Protein AF-A0A1M5AN28-F1 (afdb_monomer)

Organism: NCBI:txid1123243

Mean predicted aligned error: 9.41 Å

Foldseek 3Di:
DDDDPPPPDPPPPDDPPQFDWDWWDDPPWIKIKTWDPVQWADPDDQWTWTKMKMDTVVVPDIDDIFIWTWGDDPHIATAGPVPRHHDPDPRVRVRVSVVSVVPD

Structure (mmCIF, N/CA/C/O backbone):
data_AF-A0A1M5AN28-F1
#
_entry.id   AF-A0A1M5AN28-F1
#
loop_
_atom_site.group_PDB
_atom_site.id
_atom_site.type_symbol
_atom_site.label_atom_id
_atom_site.label_alt_id
_atom_site.label_comp_id
_atom_site.label_asym_id
_atom_site.label_entity_id
_atom_site.label_seq_id
_atom_site.pdbx_PDB_ins_code
_atom_site.Cartn_x
_atom_site.Cartn_y
_atom_site.Cartn_z
_atom_site.occupancy
_atom_site.B_iso_or_equiv
_atom_site.auth_seq_id
_atom_site.auth_comp_id
_atom_site.auth_asym_id
_atom_site.auth_atom_id
_atom_site.pdbx_PDB_model_num
ATOM 1 N N . MET A 1 1 ? 5.858 -14.059 58.410 1.00 43.81 1 MET A N 1
ATOM 2 C CA . MET A 1 1 ? 5.054 -12.945 57.862 1.00 43.81 1 MET A CA 1
ATOM 3 C C . MET A 1 1 ? 5.742 -12.498 56.587 1.00 43.81 1 MET A C 1
ATOM 5 O O . MET A 1 1 ? 6.873 -12.040 56.664 1.0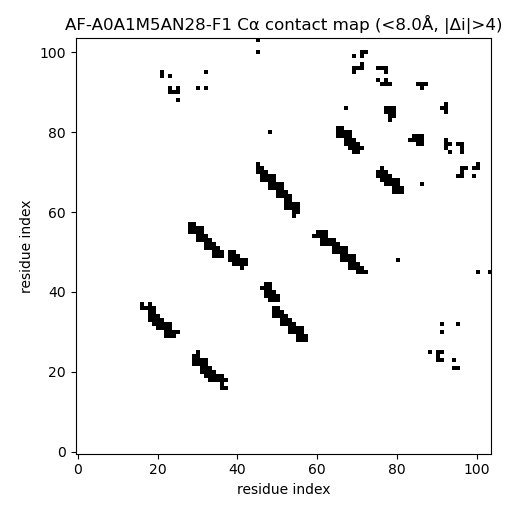0 43.81 1 MET A O 1
ATOM 9 N N . GLY A 1 2 ? 5.147 -12.796 55.432 1.00 42.03 2 GLY A N 1
ATOM 10 C CA . GLY A 1 2 ? 5.742 -12.518 54.125 1.00 42.03 2 GLY A CA 1
ATOM 11 C C . GLY A 1 2 ? 5.457 -11.087 53.688 1.00 42.03 2 GLY A C 1
ATOM 12 O O . GLY A 1 2 ? 4.323 -10.631 53.806 1.00 42.03 2 GLY A O 1
ATOM 13 N N . VAL A 1 3 ? 6.473 -10.394 53.182 1.00 51.00 3 VAL A N 1
ATOM 14 C CA . VAL A 1 3 ? 6.285 -9.170 52.401 1.00 51.00 3 VAL A CA 1
ATOM 15 C C . VAL A 1 3 ? 6.336 -9.557 50.927 1.00 51.00 3 VAL A C 1
ATOM 17 O O . VAL A 1 3 ? 7.307 -10.146 50.458 1.00 51.00 3 VAL A O 1
ATOM 20 N N . ALA A 1 4 ? 5.238 -9.305 50.219 1.00 50.44 4 ALA A N 1
ATOM 21 C CA . ALA A 1 4 ? 5.150 -9.503 48.784 1.00 50.44 4 ALA A CA 1
ATOM 22 C C . ALA A 1 4 ? 5.993 -8.429 48.082 1.00 50.44 4 ALA A C 1
ATOM 24 O O . ALA A 1 4 ? 5.628 -7.255 48.084 1.00 50.44 4 ALA A O 1
ATOM 25 N N . SER A 1 5 ? 7.110 -8.828 47.474 1.00 47.16 5 SER A N 1
ATOM 26 C CA . SER A 1 5 ? 7.793 -7.995 46.484 1.00 47.16 5 SER A CA 1
ATOM 27 C C . SER A 1 5 ? 7.078 -8.158 45.149 1.00 47.16 5 SER A C 1
ATOM 29 O O . SER A 1 5 ? 7.312 -9.123 44.424 1.00 47.16 5 SER A O 1
ATOM 31 N N . ALA A 1 6 ? 6.194 -7.216 44.826 1.00 51.56 6 ALA A N 1
ATOM 32 C CA . ALA A 1 6 ? 5.737 -7.032 43.458 1.00 51.56 6 ALA A CA 1
ATOM 33 C C . ALA A 1 6 ? 6.903 -6.435 42.659 1.00 51.56 6 ALA A C 1
ATOM 35 O O . ALA A 1 6 ? 7.140 -5.228 42.675 1.00 51.56 6 ALA A O 1
ATOM 36 N N . VAL A 1 7 ? 7.672 -7.298 41.997 1.00 51.00 7 VAL A N 1
ATOM 37 C CA . VAL A 1 7 ? 8.594 -6.856 40.953 1.00 51.00 7 VAL A CA 1
ATOM 38 C C . VAL A 1 7 ? 7.716 -6.457 39.773 1.00 51.00 7 VAL A C 1
ATOM 40 O O . VAL A 1 7 ? 7.165 -7.312 39.085 1.00 51.00 7 VAL A O 1
ATOM 43 N N . LEU A 1 8 ? 7.532 -5.152 39.576 1.00 42.44 8 LEU A N 1
ATOM 44 C CA . LEU A 1 8 ? 7.069 -4.607 38.304 1.00 42.44 8 LEU A CA 1
ATOM 45 C C . LEU A 1 8 ? 8.141 -4.953 37.270 1.00 42.44 8 LEU A C 1
ATOM 47 O O . LEU A 1 8 ? 9.134 -4.242 37.123 1.00 42.44 8 LEU A O 1
ATOM 51 N N . SER A 1 9 ? 7.980 -6.097 36.606 1.00 43.62 9 SER A N 1
ATOM 52 C CA . SER A 1 9 ? 8.747 -6.401 35.408 1.00 43.62 9 SER A CA 1
ATOM 53 C C . SER A 1 9 ? 8.495 -5.270 34.411 1.00 43.62 9 SER A C 1
ATOM 55 O O . SER A 1 9 ? 7.328 -4.930 34.189 1.00 43.62 9 SER A O 1
ATOM 57 N N . PRO A 1 10 ? 9.537 -4.659 33.821 1.00 41.19 10 PRO A N 1
ATOM 58 C CA . PRO A 1 10 ? 9.317 -3.758 32.708 1.00 41.19 10 PRO A CA 1
ATOM 59 C C . PRO A 1 10 ? 8.559 -4.554 31.649 1.00 41.19 10 PRO A C 1
ATOM 61 O O . PRO A 1 10 ? 8.997 -5.628 31.234 1.00 41.19 10 PRO A O 1
ATOM 64 N N . ILE A 1 11 ? 7.379 -4.061 31.281 1.00 46.66 11 ILE A N 1
ATOM 65 C CA . ILE A 1 11 ? 6.647 -4.565 30.128 1.00 46.66 11 ILE A CA 1
ATOM 66 C C . ILE A 1 11 ? 7.611 -4.372 28.963 1.00 46.66 11 ILE A C 1
ATOM 68 O O . ILE A 1 11 ? 7.929 -3.239 28.604 1.00 46.66 11 ILE A O 1
ATOM 72 N N . ALA A 1 12 ? 8.146 -5.473 28.442 1.00 38.22 12 ALA A N 1
ATOM 73 C CA . ALA A 1 12 ? 8.937 -5.455 27.231 1.00 38.22 12 ALA A CA 1
ATOM 74 C C . ALA A 1 12 ? 7.991 -5.081 26.086 1.00 38.22 12 ALA A C 1
ATOM 76 O O . ALA A 1 12 ? 7.366 -5.937 25.470 1.00 38.22 12 ALA A O 1
ATOM 77 N N . TYR A 1 13 ? 7.836 -3.782 25.845 1.00 44.62 13 TYR A N 1
ATOM 78 C CA . TYR A 1 13 ? 7.306 -3.294 24.586 1.00 44.62 13 TYR A CA 1
ATOM 79 C C . TYR A 1 13 ? 8.415 -3.431 23.545 1.00 44.62 13 TYR A C 1
ATOM 81 O O . TYR A 1 13 ? 9.324 -2.608 23.465 1.00 44.62 13 TYR A O 1
ATOM 89 N N . SER A 1 14 ? 8.371 -4.525 22.796 1.00 39.25 14 SER A N 1
ATOM 90 C CA . SER A 1 14 ? 8.880 -4.630 21.427 1.00 39.25 14 SER A CA 1
ATOM 91 C C . SER A 1 14 ? 8.296 -5.902 20.823 1.00 39.25 14 SER A C 1
ATOM 93 O O . SER A 1 14 ? 8.419 -6.980 21.404 1.00 39.25 14 SER A O 1
ATOM 95 N N . PRO A 1 15 ? 7.656 -5.771 19.664 1.00 42.19 15 PRO A N 1
ATOM 96 C CA . PRO A 1 15 ? 8.424 -5.943 18.448 1.00 42.19 15 PRO A CA 1
ATOM 97 C C . PRO A 1 15 ? 8.626 -4.586 17.790 1.00 42.19 15 PRO A C 1
ATOM 99 O O . PRO A 1 15 ? 7.705 -3.781 17.703 1.00 42.19 15 PRO A O 1
ATOM 102 N N . VAL A 1 16 ? 9.851 -4.338 17.339 1.00 42.56 16 VAL A N 1
ATOM 103 C CA . VAL A 1 16 ? 10.093 -3.422 16.224 1.00 42.56 16 VAL A CA 1
ATOM 104 C C . VAL A 1 16 ? 9.058 -3.797 15.164 1.00 42.56 16 VAL A C 1
ATOM 106 O O . VAL A 1 16 ? 9.024 -4.966 14.780 1.00 42.56 16 VAL A O 1
ATOM 109 N N . ALA A 1 17 ? 8.150 -2.893 14.795 1.00 44.91 17 ALA A N 1
ATOM 110 C CA . ALA A 1 17 ? 7.196 -3.199 13.740 1.00 44.91 17 ALA A CA 1
ATOM 111 C C . ALA A 1 17 ? 8.021 -3.404 12.462 1.00 44.91 17 ALA A C 1
ATOM 113 O O . ALA A 1 17 ? 8.638 -2.474 11.945 1.00 44.91 17 ALA A O 1
ATOM 114 N N . GLU A 1 18 ? 8.172 -4.661 12.049 1.00 51.16 18 GLU A N 1
ATOM 115 C CA . GLU A 1 18 ? 8.903 -5.008 10.840 1.00 51.16 18 GLU A CA 1
ATOM 116 C C . GLU A 1 18 ? 8.099 -4.470 9.668 1.00 51.16 18 GLU A C 1
ATOM 118 O O . GLU A 1 18 ? 7.019 -4.982 9.407 1.00 51.16 18 GLU A O 1
ATOM 123 N N . ALA A 1 19 ? 8.615 -3.441 8.992 1.00 64.62 19 ALA A N 1
ATOM 124 C CA . ALA A 1 19 ? 7.980 -2.884 7.809 1.00 64.62 19 ALA A CA 1
ATOM 125 C C . ALA A 1 19 ? 7.540 -4.001 6.849 1.00 64.62 19 ALA A C 1
ATOM 127 O O . ALA A 1 19 ? 8.374 -4.769 6.356 1.00 64.62 19 ALA A O 1
ATOM 128 N N . GLY A 1 20 ? 6.241 -4.083 6.566 1.00 82.56 20 GLY A N 1
ATOM 129 C CA . GLY A 1 20 ? 5.693 -5.026 5.605 1.00 82.56 20 GLY A CA 1
ATOM 130 C C . GLY A 1 20 ? 6.269 -4.798 4.211 1.00 82.56 20 GLY A C 1
ATOM 131 O O . GLY A 1 20 ? 6.140 -3.715 3.643 1.00 82.56 20 GLY A O 1
ATOM 132 N N . ILE A 1 21 ? 6.892 -5.822 3.625 1.00 87.88 21 ILE A N 1
ATOM 133 C CA . ILE A 1 21 ? 7.377 -5.776 2.241 1.00 87.88 21 ILE A CA 1
ATOM 134 C C . ILE A 1 21 ? 6.463 -6.626 1.363 1.00 87.88 21 ILE A C 1
ATOM 136 O O . ILE A 1 21 ? 6.271 -7.817 1.604 1.00 87.88 21 ILE A O 1
ATOM 140 N N . ILE A 1 22 ? 5.921 -6.013 0.314 1.00 90.56 22 ILE A N 1
ATOM 141 C CA . ILE A 1 22 ? 5.040 -6.659 -0.656 1.00 90.56 22 ILE A CA 1
ATOM 142 C C . ILE A 1 22 ? 5.704 -6.641 -2.028 1.00 90.56 22 ILE A C 1
ATOM 144 O O . ILE A 1 22 ? 5.984 -5.573 -2.571 1.00 90.56 22 ILE A O 1
ATOM 148 N N . SER A 1 23 ? 5.887 -7.814 -2.627 1.00 89.00 23 SER A N 1
ATOM 149 C CA . SER A 1 23 ? 6.300 -7.944 -4.026 1.00 89.00 23 SER A CA 1
ATOM 150 C C . SER A 1 23 ? 5.075 -8.120 -4.925 1.00 89.00 23 SER A C 1
ATOM 152 O O . SER A 1 23 ? 4.231 -8.980 -4.675 1.00 89.00 23 SER A O 1
ATOM 154 N N . VAL A 1 24 ? 4.971 -7.312 -5.980 1.00 88.25 24 VAL A N 1
ATOM 155 C CA . VAL A 1 24 ? 3.811 -7.270 -6.877 1.00 88.25 24 VAL A CA 1
ATOM 156 C C . VAL A 1 24 ? 4.262 -7.342 -8.330 1.00 88.25 24 VAL A C 1
ATOM 158 O O . VAL A 1 24 ? 5.002 -6.480 -8.805 1.00 88.25 24 VAL A O 1
ATOM 161 N N . ASP A 1 25 ? 3.757 -8.333 -9.062 1.00 87.19 25 ASP A N 1
ATOM 162 C CA . ASP A 1 25 ? 3.897 -8.398 -10.516 1.00 87.19 25 ASP A CA 1
ATOM 163 C C . ASP A 1 25 ? 2.748 -7.638 -11.201 1.00 87.19 25 ASP A C 1
ATOM 165 O O . ASP A 1 25 ? 1.562 -7.860 -10.928 1.00 87.19 25 ASP A O 1
ATOM 169 N N . CYS A 1 26 ? 3.102 -6.700 -12.079 1.00 83.38 26 CYS A N 1
ATOM 170 C CA . CYS A 1 26 ? 2.153 -5.882 -12.833 1.00 83.38 26 CYS A CA 1
ATOM 171 C C . CYS A 1 26 ? 2.179 -6.170 -14.343 1.00 83.38 26 CYS A C 1
ATOM 173 O O . CYS A 1 26 ? 1.913 -5.264 -15.130 1.00 83.38 26 CYS A O 1
ATOM 175 N N . GLY A 1 27 ? 2.498 -7.401 -14.766 1.00 73.06 27 GLY A N 1
ATOM 176 C CA . GLY A 1 27 ? 2.405 -7.815 -16.172 1.00 73.06 27 GLY A CA 1
ATOM 177 C C . GLY A 1 27 ? 3.350 -7.053 -17.106 1.00 73.06 27 GLY A C 1
ATOM 178 O O . GLY A 1 27 ? 2.970 -6.705 -18.222 1.00 73.06 27 GLY A O 1
ATOM 179 N N . GLY A 1 28 ? 4.561 -6.752 -16.632 1.00 74.50 28 GLY A N 1
ATOM 180 C CA . GLY A 1 28 ? 5.563 -5.966 -17.365 1.00 74.50 28 GLY A CA 1
ATOM 181 C C . GLY A 1 28 ? 6.403 -5.038 -16.489 1.00 74.50 28 GLY A C 1
ATOM 182 O O . GLY A 1 28 ? 7.351 -4.441 -16.988 1.00 74.50 28 GLY A O 1
ATOM 183 N N . ALA A 1 29 ? 6.061 -4.918 -15.204 1.00 83.12 29 ALA A N 1
ATOM 184 C CA . ALA A 1 29 ? 6.916 -4.305 -14.199 1.00 83.12 29 ALA A CA 1
ATOM 185 C C . ALA A 1 29 ? 6.766 -5.025 -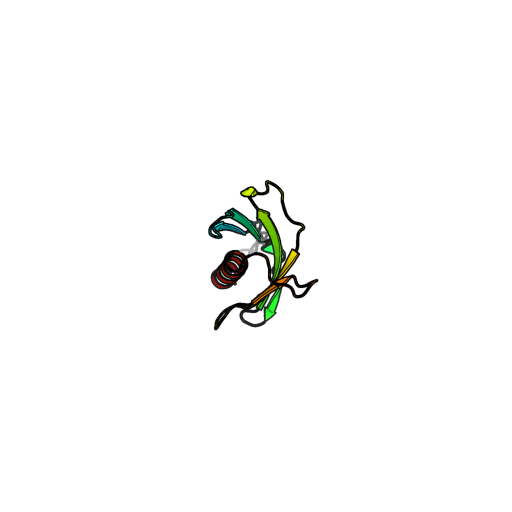12.852 1.00 83.12 29 ALA A C 1
ATOM 187 O O . ALA A 1 29 ? 5.639 -5.286 -12.415 1.00 83.12 29 ALA A O 1
ATOM 188 N N . GLN A 1 30 ? 7.881 -5.311 -12.192 1.00 88.50 30 GLN A N 1
ATOM 189 C CA . GLN A 1 30 ? 7.928 -5.821 -10.831 1.00 88.50 30 GLN A CA 1
ATOM 190 C C . GLN A 1 30 ? 8.077 -4.666 -9.843 1.00 88.50 30 GLN A C 1
ATOM 192 O O . GLN A 1 3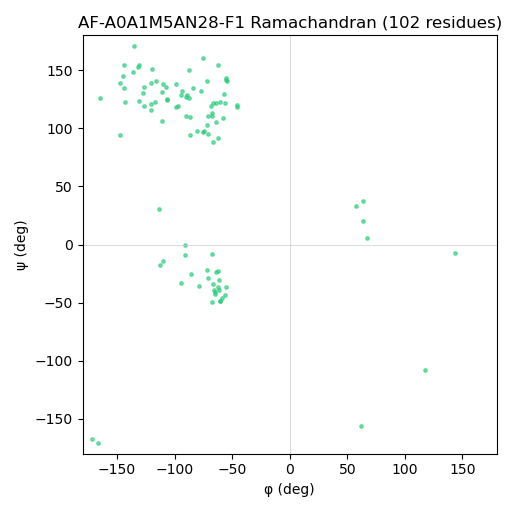0 ? 8.920 -3.778 -9.994 1.00 88.50 30 GLN A O 1
ATOM 197 N N . TRP A 1 31 ? 7.245 -4.692 -8.809 1.00 89.62 31 TRP A N 1
ATOM 198 C CA . TRP A 1 31 ? 7.206 -3.673 -7.775 1.00 89.62 31 TRP A CA 1
ATOM 199 C C . TRP A 1 31 ? 7.486 -4.286 -6.416 1.00 89.62 31 TRP A C 1
ATOM 201 O O . TRP A 1 31 ? 6.953 -5.339 -6.081 1.00 89.62 31 TRP A O 1
ATOM 211 N N . GLU A 1 32 ? 8.268 -3.580 -5.617 1.00 91.75 32 GLU A N 1
ATOM 212 C CA . GLU A 1 32 ? 8.376 -3.810 -4.187 1.00 91.75 32 GLU A CA 1
ATOM 213 C C . GLU A 1 32 ? 7.753 -2.618 -3.461 1.00 91.75 32 GLU A C 1
ATOM 215 O O . GLU A 1 32 ? 8.006 -1.458 -3.798 1.00 91.75 32 GLU A O 1
ATOM 220 N N . VAL A 1 33 ? 6.888 -2.899 -2.497 1.00 91.81 33 VAL A N 1
ATOM 221 C CA . VAL A 1 33 ? 6.236 -1.888 -1.672 1.00 91.81 33 VAL A CA 1
ATOM 222 C C . VAL A 1 33 ? 6.603 -2.157 -0.232 1.00 91.81 33 VAL A C 1
ATOM 224 O O . VAL A 1 33 ? 6.233 -3.188 0.317 1.00 91.81 33 VAL A O 1
ATOM 227 N N . THR A 1 34 ? 7.315 -1.218 0.369 1.00 93.50 34 THR A N 1
ATOM 228 C CA . THR A 1 34 ? 7.545 -1.187 1.808 1.00 93.50 34 THR A CA 1
ATOM 229 C C . THR A 1 34 ? 6.423 -0.388 2.454 1.00 93.50 34 THR A C 1
ATOM 231 O O . THR A 1 34 ? 6.168 0.750 2.052 1.00 93.50 34 THR A O 1
ATOM 234 N N . ILE A 1 35 ? 5.766 -0.977 3.442 1.00 93.88 35 ILE A N 1
ATOM 235 C CA . ILE A 1 35 ? 4.738 -0.363 4.273 1.00 93.88 35 ILE A CA 1
ATOM 236 C C . ILE A 1 35 ? 5.358 -0.107 5.640 1.00 93.88 35 ILE A C 1
ATOM 238 O O . ILE A 1 35 ? 5.930 -1.006 6.245 1.00 93.88 35 ILE A O 1
ATOM 242 N N . ASP A 1 36 ? 5.291 1.136 6.099 1.00 93.88 36 ASP A N 1
ATOM 243 C CA . ASP A 1 36 ? 5.752 1.509 7.430 1.00 93.88 36 ASP A CA 1
ATOM 244 C C . ASP A 1 36 ? 4.615 1.283 8.434 1.00 93.88 36 ASP A C 1
ATOM 246 O O . ASP A 1 36 ? 3.745 2.141 8.610 1.00 93.88 36 ASP A O 1
ATOM 250 N N . ASP A 1 37 ? 4.601 0.109 9.064 1.00 89.38 37 ASP A N 1
ATOM 251 C CA . ASP A 1 37 ? 3.559 -0.307 10.008 1.00 89.38 37 ASP A CA 1
ATOM 252 C C . ASP A 1 37 ? 3.480 0.590 11.257 1.00 89.38 37 ASP A C 1
ATOM 254 O O . ASP A 1 37 ? 2.414 0.697 11.869 1.00 89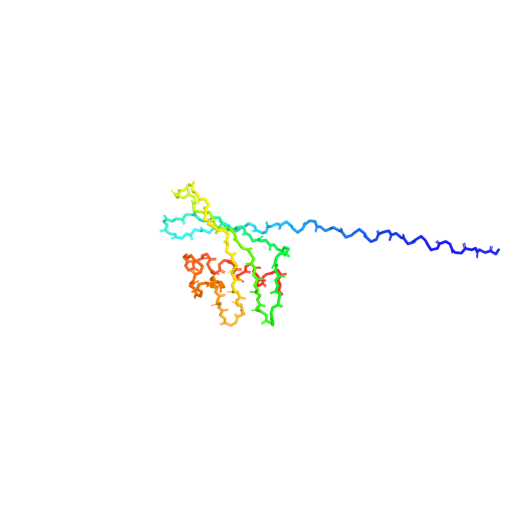.38 37 ASP A O 1
ATOM 258 N N . GLU A 1 38 ? 4.563 1.300 11.610 1.00 90.25 38 GLU A N 1
ATOM 259 C CA . GLU A 1 38 ? 4.561 2.287 12.704 1.00 90.25 38 GLU A CA 1
ATOM 260 C C . GLU A 1 38 ? 3.790 3.560 12.332 1.00 90.25 38 GLU A C 1
ATOM 262 O O . GLU A 1 38 ? 3.324 4.297 13.203 1.00 90.25 38 GLU A O 1
ATOM 267 N N . SER A 1 39 ? 3.629 3.818 11.034 1.00 92.12 39 SER A N 1
ATOM 268 C CA . SER A 1 39 ? 2.922 4.989 10.517 1.00 92.12 39 SER A CA 1
ATOM 269 C C . SER A 1 39 ? 1.425 4.760 10.284 1.00 92.12 39 SER A C 1
ATOM 271 O O . SER A 1 39 ? 0.729 5.684 9.851 1.00 92.12 39 SER A O 1
ATOM 273 N N . VAL A 1 40 ? 0.921 3.549 10.548 1.00 94.50 40 VAL A N 1
ATOM 274 C CA . VAL A 1 40 ? -0.488 3.205 10.336 1.00 94.50 40 VAL A CA 1
ATOM 275 C C . VAL A 1 40 ? -1.371 3.977 11.314 1.00 94.50 40 VAL A C 1
ATOM 277 O O . VAL A 1 40 ? -1.374 3.746 12.522 1.00 94.50 40 VAL A O 1
ATOM 280 N N . LEU A 1 41 ? -2.180 4.878 10.765 1.00 96.06 41 LEU A N 1
ATOM 281 C CA . LEU A 1 41 ? -3.180 5.649 11.487 1.00 96.06 41 LEU A CA 1
ATOM 282 C C . LEU A 1 41 ? -4.579 5.190 11.072 1.00 96.06 41 LEU A C 1
ATOM 284 O O . LEU A 1 41 ? -5.058 5.532 9.991 1.00 96.06 41 LEU A O 1
ATOM 288 N N . MET A 1 42 ? -5.255 4.450 11.952 1.00 95.81 42 MET A N 1
ATOM 289 C CA . MET A 1 42 ? -6.642 4.028 11.740 1.00 95.81 42 MET A CA 1
ATOM 290 C C . MET A 1 42 ? -7.587 5.234 11.807 1.00 95.81 42 MET A C 1
ATOM 292 O O . MET A 1 42 ? -7.692 5.899 12.837 1.00 95.81 42 MET A O 1
ATOM 296 N N . ILE A 1 43 ? -8.297 5.497 10.710 1.00 95.38 43 ILE A N 1
ATOM 297 C CA . ILE A 1 43 ? -9.276 6.589 10.583 1.00 95.38 43 ILE A CA 1
ATOM 298 C C . ILE A 1 43 ? -10.689 6.087 10.887 1.00 95.38 43 ILE A C 1
ATOM 300 O O . ILE A 1 43 ? -11.517 6.804 11.449 1.00 95.38 43 ILE A O 1
ATOM 304 N N . GLY A 1 44 ? -10.965 4.830 10.550 1.00 92.31 44 GLY A N 1
ATOM 305 C CA . GLY A 1 44 ? -12.254 4.202 10.780 1.00 92.31 44 GLY A CA 1
ATOM 306 C C . GLY A 1 44 ? -12.190 2.695 10.594 1.00 92.31 44 GLY A C 1
ATOM 307 O O . GLY A 1 44 ? -11.123 2.101 10.441 1.00 92.31 44 GLY A O 1
ATOM 308 N N . LYS A 1 45 ? -13.363 2.057 10.597 1.00 93.62 45 LYS A N 1
ATOM 309 C CA . LYS A 1 45 ? -13.445 0.628 10.300 1.00 93.62 45 LYS A CA 1
ATOM 310 C C . LYS A 1 45 ? -13.001 0.396 8.857 1.00 93.62 45 LYS A C 1
ATOM 312 O O . LYS A 1 45 ? -13.627 0.921 7.941 1.00 93.62 45 LYS A O 1
ATOM 317 N N . ASN A 1 46 ? -11.969 -0.422 8.688 1.00 94.94 46 ASN A N 1
ATOM 318 C CA . ASN A 1 46 ? -11.354 -0.733 7.404 1.00 94.94 46 ASN A CA 1
ATOM 319 C C . ASN A 1 46 ? -10.843 0.496 6.631 1.00 94.94 46 ASN A C 1
ATOM 321 O O . ASN A 1 46 ? -10.946 0.543 5.404 1.00 94.94 46 ASN A O 1
ATOM 325 N N . HIS A 1 47 ? -10.367 1.520 7.340 1.00 96.44 47 HIS A N 1
ATOM 326 C CA . HIS A 1 47 ? -9.853 2.749 6.741 1.00 96.44 47 HIS A CA 1
ATOM 327 C C . HIS A 1 47 ? -8.655 3.256 7.540 1.00 96.44 47 HIS A C 1
ATOM 329 O O . HIS A 1 47 ? -8.778 3.509 8.741 1.00 96.44 47 HIS A O 1
ATOM 335 N N . ALA A 1 48 ? -7.511 3.419 6.876 1.00 96.50 48 ALA A N 1
ATOM 336 C CA . ALA A 1 48 ? -6.280 3.900 7.485 1.00 96.50 48 ALA A CA 1
ATOM 337 C C . ALA A 1 48 ? -5.468 4.789 6.541 1.00 96.50 48 ALA A C 1
ATOM 339 O O . ALA A 1 48 ? -5.524 4.644 5.320 1.00 96.50 48 ALA A O 1
ATOM 340 N N . HIS A 1 49 ? -4.661 5.665 7.132 1.00 96.88 49 HIS A N 1
ATOM 341 C CA . HIS A 1 49 ? -3.545 6.303 6.448 1.00 96.88 49 HIS A CA 1
ATOM 342 C C . HIS A 1 49 ? -2.253 5.567 6.801 1.00 96.88 49 HIS A C 1
ATOM 344 O O . HIS A 1 49 ? -2.052 5.223 7.963 1.00 96.88 49 HIS A O 1
ATOM 350 N N . VAL A 1 50 ? -1.375 5.336 5.827 1.00 95.56 50 VAL A N 1
ATOM 351 C CA . VAL A 1 50 ? -0.099 4.645 6.058 1.00 95.56 50 VAL A CA 1
ATOM 352 C C . VAL A 1 50 ? 0.992 5.170 5.137 1.00 95.56 50 VAL A C 1
ATOM 354 O O . VAL A 1 50 ? 0.756 5.432 3.959 1.00 95.56 50 VAL A O 1
ATOM 357 N N . SER A 1 51 ? 2.200 5.336 5.660 1.00 95.31 51 SER A N 1
ATOM 358 C CA . SER A 1 51 ? 3.370 5.691 4.865 1.00 95.31 51 SER A CA 1
ATOM 359 C C . SER A 1 51 ? 3.881 4.471 4.113 1.00 95.31 51 SER A C 1
ATOM 361 O O . SER A 1 51 ? 4.057 3.388 4.667 1.00 95.31 51 SER A O 1
ATOM 363 N N . ILE A 1 52 ? 4.135 4.658 2.825 1.00 94.50 52 ILE A N 1
ATOM 364 C CA . ILE A 1 52 ? 4.645 3.623 1.941 1.00 94.50 52 ILE A CA 1
ATOM 365 C C . ILE A 1 52 ? 5.833 4.140 1.142 1.00 94.50 52 ILE A C 1
ATOM 367 O O . ILE A 1 52 ? 5.949 5.329 0.822 1.00 94.50 52 ILE A O 1
ATOM 371 N N . LYS A 1 53 ? 6.690 3.213 0.731 1.00 93.00 53 LYS A N 1
ATOM 372 C CA . LYS A 1 53 ? 7.741 3.449 -0.251 1.00 93.00 53 LYS A CA 1
ATOM 373 C C . LYS A 1 53 ? 7.637 2.403 -1.344 1.00 93.00 53 LYS A C 1
ATOM 375 O O . LYS A 1 53 ? 7.542 1.215 -1.070 1.00 93.00 53 LYS A O 1
ATOM 380 N N . ARG A 1 54 ? 7.650 2.854 -2.595 1.00 91.38 54 ARG A N 1
ATOM 381 C CA . ARG A 1 54 ? 7.528 1.979 -3.764 1.00 91.38 54 ARG A CA 1
ATOM 382 C C . ARG A 1 54 ? 8.847 1.929 -4.510 1.00 91.38 54 ARG A C 1
ATOM 384 O O . ARG A 1 54 ? 9.480 2.962 -4.718 1.00 91.38 54 ARG A O 1
ATOM 391 N N . TYR A 1 55 ? 9.223 0.747 -4.958 1.00 89.56 55 TYR A N 1
ATOM 392 C CA . TYR A 1 55 ? 10.404 0.506 -5.765 1.00 89.56 55 TYR A CA 1
ATOM 393 C C . TYR A 1 55 ? 9.995 -0.258 -7.020 1.00 89.56 55 TYR A C 1
ATOM 395 O O . TYR A 1 55 ? 9.444 -1.351 -6.930 1.00 89.56 55 TYR A O 1
ATOM 403 N N . CYS A 1 56 ? 10.228 0.333 -8.190 1.00 86.75 56 CYS A N 1
ATOM 404 C CA . CYS A 1 56 ? 10.042 -0.364 -9.459 1.00 86.75 56 CYS A CA 1
ATOM 405 C C . CYS A 1 56 ? 11.365 -1.039 -9.820 1.00 86.75 56 CYS A C 1
ATOM 407 O O . CYS A 1 56 ? 12.342 -0.349 -10.127 1.00 86.75 56 CYS A O 1
ATOM 409 N N . LEU A 1 57 ? 11.397 -2.370 -9.763 1.00 84.88 57 LEU A N 1
ATOM 410 C CA . LEU A 1 57 ? 12.605 -3.165 -9.989 1.00 84.88 57 LEU A CA 1
ATOM 411 C C . LEU A 1 57 ? 13.142 -2.966 -11.413 1.00 84.88 57 LEU A C 1
ATOM 413 O O . LEU A 1 57 ? 14.350 -2.828 -11.590 1.00 84.88 57 LEU A O 1
ATOM 417 N N . ASP A 1 58 ? 12.258 -2.827 -12.402 1.00 82.00 58 ASP A N 1
ATOM 418 C CA . ASP A 1 58 ? 12.631 -2.599 -13.805 1.00 82.00 58 ASP A CA 1
ATOM 419 C C . ASP A 1 58 ? 13.196 -1.198 -14.075 1.00 82.00 58 ASP A C 1
ATOM 421 O O . ASP A 1 58 ? 14.005 -1.017 -14.983 1.00 82.00 58 ASP A O 1
ATOM 425 N N . MET A 1 59 ? 12.789 -0.189 -13.296 1.00 77.44 59 MET A N 1
ATOM 426 C CA . MET A 1 59 ? 13.302 1.183 -13.433 1.00 77.44 59 MET A CA 1
ATOM 427 C C . MET A 1 59 ? 14.529 1.453 -12.553 1.00 77.44 59 MET A C 1
ATOM 429 O O . MET A 1 59 ? 15.138 2.520 -12.670 1.00 77.44 59 MET A O 1
ATOM 433 N N . GLY A 1 60 ? 14.872 0.524 -11.657 1.00 78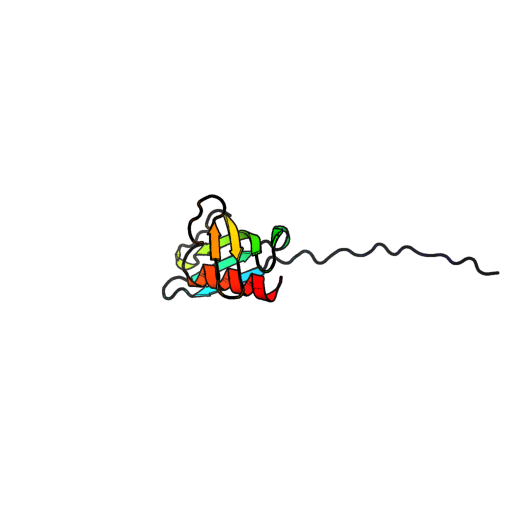.88 60 GLY A N 1
ATOM 434 C CA . GLY A 1 60 ? 16.079 0.571 -10.834 1.00 78.88 60 GLY A CA 1
ATOM 435 C C . GLY A 1 60 ? 16.160 1.740 -9.847 1.00 78.88 60 GLY A C 1
ATOM 436 O O . GLY A 1 60 ? 17.263 2.094 -9.433 1.00 78.88 60 GLY A O 1
ATOM 437 N N . HIS A 1 61 ? 15.042 2.381 -9.486 1.00 75.25 61 HIS A N 1
ATOM 438 C CA . HIS A 1 61 ? 15.055 3.472 -8.508 1.00 75.25 61 HIS A CA 1
ATOM 439 C C . HIS A 1 61 ? 13.806 3.502 -7.615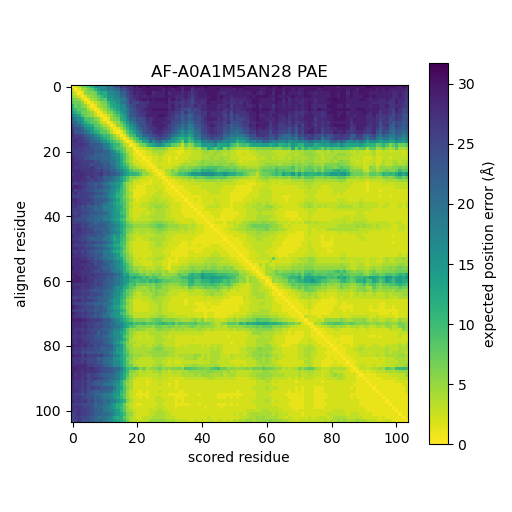 1.00 75.25 61 HIS A C 1
ATOM 441 O O . HIS A 1 61 ? 12.698 3.196 -8.072 1.00 75.25 61 HIS A O 1
ATOM 447 N N . PRO A 1 62 ? 13.963 3.892 -6.332 1.00 81.06 62 PRO A N 1
ATOM 448 C CA . PRO A 1 62 ? 12.834 4.088 -5.440 1.00 81.06 62 PRO A CA 1
ATOM 449 C C . PRO A 1 62 ? 12.063 5.341 -5.838 1.00 81.06 62 PRO A C 1
ATOM 451 O O . PRO A 1 62 ? 12.645 6.379 -6.158 1.00 81.06 62 PRO A O 1
ATOM 454 N N . LEU A 1 63 ? 10.743 5.257 -5.748 1.00 83.81 63 LEU A N 1
ATOM 455 C CA . LEU A 1 63 ? 9.883 6.426 -5.780 1.00 83.81 63 LEU A CA 1
ATOM 456 C C . LEU A 1 63 ? 9.943 7.160 -4.438 1.00 83.81 63 LEU A C 1
ATOM 458 O O . LEU A 1 63 ? 10.334 6.602 -3.405 1.00 83.81 63 LEU A O 1
ATOM 462 N N . ALA A 1 64 ? 9.542 8.430 -4.469 1.00 85.56 64 ALA A N 1
ATOM 463 C CA . ALA A 1 64 ? 9.393 9.226 -3.263 1.00 85.56 64 ALA A CA 1
ATOM 464 C C . ALA A 1 64 ? 8.437 8.526 -2.275 1.00 85.56 64 ALA A C 1
ATOM 466 O O . ALA A 1 64 ? 7.460 7.914 -2.721 1.00 85.56 64 ALA A O 1
ATOM 467 N N . PRO A 1 65 ? 8.699 8.609 -0.958 1.00 89.94 65 PRO A N 1
ATOM 468 C CA . PRO A 1 65 ? 7.753 8.162 0.055 1.00 89.94 65 PRO A CA 1
ATOM 469 C C . PRO A 1 65 ? 6.402 8.855 -0.125 1.00 89.94 65 PRO A C 1
ATOM 471 O O . PRO A 1 65 ? 6.343 10.040 -0.461 1.00 89.94 65 PRO A O 1
ATOM 474 N N . GLN A 1 66 ? 5.325 8.114 0.099 1.00 93.88 66 GLN A N 1
ATOM 475 C CA . GLN A 1 66 ? 3.955 8.602 -0.024 1.00 93.88 66 GLN A CA 1
ATOM 476 C C . GLN A 1 66 ? 3.161 8.198 1.205 1.00 93.88 66 GLN A C 1
ATOM 478 O O . GLN A 1 66 ? 3.449 7.175 1.814 1.00 93.88 66 GLN A O 1
ATOM 483 N N . VAL A 1 67 ? 2.133 8.972 1.534 1.00 95.81 67 VAL A N 1
ATOM 484 C CA . VAL A 1 67 ? 1.122 8.547 2.503 1.00 95.81 67 VAL A CA 1
ATOM 485 C C . VAL A 1 67 ? -0.063 8.041 1.700 1.00 95.81 67 VAL A C 1
ATOM 487 O O . VAL A 1 67 ? -0.628 8.791 0.908 1.00 95.81 67 VAL A O 1
ATOM 490 N N . ALA A 1 68 ? -0.397 6.768 1.853 1.00 96.38 68 ALA A N 1
ATOM 491 C CA . ALA A 1 68 ? -1.541 6.142 1.224 1.00 96.38 68 ALA A CA 1
ATOM 492 C C . ALA A 1 68 ? -2.775 6.279 2.122 1.00 96.38 68 ALA A C 1
ATOM 494 O O . ALA A 1 68 ? -2.734 5.923 3.296 1.00 96.38 68 ALA A O 1
ATOM 495 N N . ASP A 1 69 ? -3.865 6.772 1.549 1.00 97.19 69 ASP A N 1
ATOM 496 C CA . ASP A 1 69 ? -5.220 6.664 2.070 1.00 97.19 69 ASP A CA 1
ATOM 497 C C . ASP A 1 69 ? -5.824 5.341 1.591 1.00 97.19 69 ASP A C 1
ATOM 499 O O . ASP A 1 69 ? -6.044 5.157 0.387 1.00 97.19 69 ASP A O 1
ATOM 503 N N . VAL A 1 70 ? -6.014 4.395 2.515 1.00 96.69 70 VAL A N 1
ATOM 504 C CA . VAL A 1 70 ? -6.379 3.009 2.204 1.00 96.69 70 VAL A CA 1
ATOM 505 C C . VAL A 1 70 ? -7.705 2.641 2.852 1.00 96.69 70 VAL A C 1
ATOM 507 O O . VAL A 1 70 ? -7.830 2.650 4.075 1.00 96.69 70 VAL A O 1
ATOM 510 N N . MET A 1 71 ? -8.682 2.247 2.036 1.00 96.44 71 MET A N 1
ATOM 511 C CA . MET A 1 71 ? -9.942 1.646 2.484 1.00 96.44 71 MET A CA 1
ATOM 512 C C . MET A 1 71 ? -10.048 0.208 1.978 1.00 96.44 71 MET A C 1
ATOM 514 O O . MET A 1 71 ? -9.691 -0.052 0.828 1.00 96.44 71 MET A O 1
ATOM 518 N N . TRP A 1 72 ? -10.569 -0.710 2.797 1.00 94.69 72 TRP A N 1
ATOM 519 C CA . TRP A 1 72 ? -10.752 -2.127 2.445 1.00 94.69 72 TRP A CA 1
ATOM 520 C C . TRP A 1 72 ? -12.125 -2.696 2.865 1.00 94.69 72 TRP A C 1
ATOM 522 O O . TRP A 1 72 ? -12.914 -2.060 3.567 1.00 94.69 72 TRP A O 1
ATOM 532 N N . GLY A 1 73 ? -12.451 -3.914 2.414 1.00 89.62 73 GLY A N 1
ATOM 533 C CA . GLY A 1 73 ? -13.704 -4.615 2.730 1.00 89.62 73 GLY A CA 1
ATOM 534 C C . GLY A 1 73 ? -14.564 -4.900 1.496 1.00 89.62 73 GLY A C 1
ATOM 535 O O . GLY A 1 73 ? -14.224 -5.766 0.699 1.00 89.62 73 GLY A O 1
ATOM 536 N N . ALA A 1 74 ? -15.694 -4.198 1.331 1.00 83.06 74 ALA A N 1
ATOM 537 C CA . ALA A 1 74 ? -16.607 -4.391 0.186 1.00 83.06 74 ALA A CA 1
ATOM 538 C C . ALA A 1 74 ? -16.012 -3.952 -1.173 1.00 83.06 74 ALA A C 1
ATOM 540 O O . ALA A 1 74 ? -16.602 -4.181 -2.227 1.00 83.06 74 ALA A O 1
ATOM 541 N N . GLY A 1 75 ? -14.849 -3.311 -1.131 1.00 89.62 75 GLY A N 1
ATOM 542 C CA . GLY A 1 75 ? -14.022 -2.881 -2.246 1.00 89.62 75 GLY A CA 1
ATOM 543 C C . GLY A 1 75 ? -12.699 -2.369 -1.685 1.00 89.62 75 GLY A C 1
ATOM 544 O O . GLY A 1 75 ? -12.422 -2.557 -0.497 1.00 89.62 75 GLY A O 1
ATOM 545 N N . TYR A 1 76 ? -11.903 -1.700 -2.516 1.00 93.06 76 TYR A N 1
ATOM 546 C CA . TYR A 1 76 ? -10.708 -1.021 -2.035 1.00 93.06 76 TYR A CA 1
ATOM 547 C C . TYR A 1 76 ? -10.544 0.371 -2.637 1.00 93.06 76 TYR A C 1
ATOM 549 O O . TYR A 1 76 ? -10.931 0.627 -3.778 1.00 93.06 76 TYR A O 1
ATOM 557 N N . VAL A 1 77 ? -9.942 1.255 -1.849 1.00 94.62 77 VAL A N 1
ATOM 558 C CA . VAL A 1 77 ? -9.399 2.542 -2.286 1.00 94.62 77 VAL A CA 1
ATOM 559 C C . VAL A 1 77 ? -7.956 2.583 -1.810 1.00 94.62 77 VAL A C 1
ATOM 561 O O . VAL A 1 77 ? -7.679 2.182 -0.686 1.00 94.62 77 VAL A O 1
ATOM 564 N N . CYS A 1 78 ? -7.036 3.018 -2.665 1.00 95.88 78 CYS A N 1
ATOM 565 C CA . CYS A 1 78 ? -5.644 3.240 -2.285 1.00 95.88 78 CYS A CA 1
ATOM 566 C C . CYS A 1 78 ? -5.103 4.413 -3.103 1.00 95.88 78 CYS A C 1
ATOM 568 O O . CYS A 1 78 ? -4.682 4.258 -4.255 1.00 95.88 78 CYS A O 1
ATOM 570 N N . ASN A 1 79 ? -5.179 5.599 -2.508 1.00 96.88 79 ASN A N 1
ATOM 571 C CA . ASN A 1 79 ? -4.786 6.853 -3.136 1.00 96.88 79 ASN A CA 1
ATOM 572 C C . ASN A 1 79 ? -3.660 7.507 -2.346 1.00 96.88 79 ASN A C 1
ATOM 574 O O . ASN A 1 79 ? -3.560 7.356 -1.138 1.00 96.88 79 ASN A O 1
ATOM 578 N N . ASP A 1 80 ? -2.816 8.267 -3.024 1.00 95.56 80 ASP A N 1
ATOM 579 C CA . ASP A 1 80 ? -1.886 9.168 -2.368 1.00 95.56 80 ASP A CA 1
ATOM 580 C C . ASP A 1 80 ? -2.680 10.277 -1.672 1.00 95.56 80 ASP A C 1
ATOM 582 O O . ASP A 1 80 ? -3.431 11.008 -2.317 1.00 95.56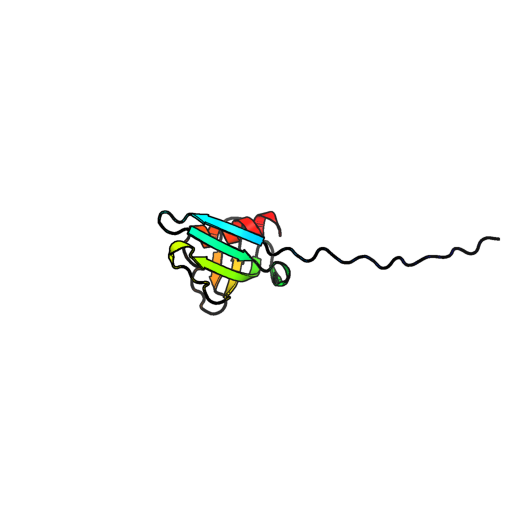 80 ASP A O 1
ATOM 586 N N . LEU A 1 81 ? -2.509 10.403 -0.359 1.00 93.81 81 LEU A N 1
ATOM 587 C CA . LEU A 1 81 ? -3.238 11.348 0.482 1.00 93.81 81 LEU A CA 1
ATOM 588 C C . LEU A 1 81 ? -2.971 12.806 0.073 1.00 93.81 81 LEU A C 1
ATOM 590 O O . LEU A 1 81 ? -3.849 13.655 0.205 1.00 93.81 81 LEU A O 1
ATOM 594 N N . ASN A 1 82 ? -1.777 13.105 -0.448 1.00 91.50 82 ASN A N 1
ATOM 595 C CA . ASN A 1 82 ? -1.388 14.467 -0.818 1.00 91.50 82 ASN A CA 1
ATOM 596 C C . ASN A 1 82 ? -1.980 14.901 -2.166 1.00 91.50 82 ASN A C 1
ATOM 598 O O . ASN A 1 82 ? -2.292 16.073 -2.365 1.00 91.50 82 ASN A O 1
ATOM 602 N N . THR A 1 83 ? -2.100 13.976 -3.117 1.00 92.56 83 THR A N 1
ATOM 603 C CA . THR A 1 83 ? -2.490 14.269 -4.504 1.00 92.56 83 THR A CA 1
ATOM 604 C C . THR A 1 83 ? -3.882 13.760 -4.869 1.00 92.56 83 THR A C 1
ATOM 606 O O . THR A 1 83 ? -4.406 14.144 -5.915 1.00 92.56 83 THR A O 1
ATOM 609 N N . GLY A 1 84 ? -4.470 12.878 -4.058 1.00 92.38 84 GLY A N 1
ATOM 610 C CA . GLY A 1 84 ? -5.729 12.181 -4.335 1.00 92.38 84 GLY A CA 1
ATOM 611 C C . GLY A 1 84 ? -5.652 11.190 -5.501 1.00 92.38 84 GLY A C 1
ATOM 612 O O . GLY A 1 84 ? -6.677 10.657 -5.921 1.00 92.38 84 GLY A O 1
ATOM 613 N N . LYS A 1 85 ? -4.460 10.959 -6.068 1.00 93.38 85 LYS A N 1
ATOM 614 C CA . LYS A 1 85 ? -4.267 10.070 -7.220 1.00 93.38 85 LYS A CA 1
ATOM 615 C C . LYS A 1 85 ? -4.045 8.625 -6.769 1.00 93.38 85 LYS A C 1
ATOM 617 O O . LYS A 1 85 ? -3.433 8.425 -5.724 1.00 93.38 85 LYS A O 1
ATOM 622 N N . PRO A 1 86 ? -4.438 7.621 -7.570 1.00 92.25 86 PRO A N 1
ATOM 623 C CA . PRO A 1 86 ? -4.173 6.219 -7.257 1.00 92.25 86 PRO A CA 1
ATOM 624 C C . PRO A 1 86 ? -2.689 5.927 -7.011 1.00 92.25 86 PRO A C 1
ATOM 626 O O . PRO A 1 86 ? -1.812 6.436 -7.721 1.00 92.25 86 PRO A O 1
ATOM 629 N N . ILE A 1 87 ? -2.409 5.066 -6.031 1.00 90.25 87 ILE A N 1
ATOM 630 C CA . ILE A 1 87 ? -1.055 4.580 -5.757 1.00 90.25 87 ILE A CA 1
ATOM 631 C C . ILE A 1 87 ? -0.644 3.558 -6.819 1.00 90.25 87 ILE A C 1
ATOM 633 O O . ILE A 1 87 ? -0.936 2.369 -6.730 1.00 90.25 87 ILE A O 1
ATOM 637 N N . GLY A 1 88 ? 0.104 4.030 -7.815 1.00 85.44 88 GLY A N 1
ATOM 638 C CA . GLY A 1 88 ? 0.755 3.163 -8.795 1.00 85.44 88 GLY A CA 1
ATOM 639 C C . GLY A 1 88 ? -0.212 2.328 -9.646 1.00 85.44 88 GLY A C 1
ATOM 640 O O . GLY A 1 88 ? -1.358 2.726 -9.859 1.00 85.44 88 GLY A O 1
ATOM 641 N N . PRO A 1 89 ? 0.262 1.195 -10.194 1.00 87.62 89 PRO A N 1
ATOM 642 C CA . PRO A 1 89 ? -0.584 0.261 -10.929 1.00 87.62 89 PRO A CA 1
ATOM 643 C C . PRO A 1 89 ? -1.685 -0.328 -10.036 1.00 87.62 89 PRO A C 1
ATOM 645 O O . PRO A 1 89 ? -1.499 -0.487 -8.831 1.00 87.62 89 PRO A O 1
ATOM 648 N N . ALA A 1 90 ? -2.802 -0.749 -10.637 1.00 87.62 90 ALA A N 1
ATOM 649 C CA . ALA A 1 90 ? -3.949 -1.288 -9.898 1.00 87.62 90 ALA A CA 1
ATOM 650 C C . ALA A 1 90 ? -3.592 -2.476 -8.983 1.00 87.62 90 ALA A C 1
ATOM 652 O O . ALA A 1 90 ? -4.110 -2.559 -7.871 1.00 87.62 90 ALA A O 1
ATOM 653 N N . ASN A 1 91 ? -2.671 -3.348 -9.414 1.00 89.31 91 ASN A N 1
ATOM 654 C CA . ASN A 1 91 ? -2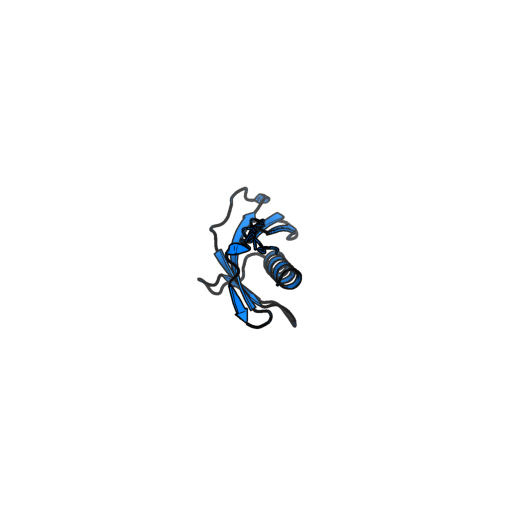.220 -4.493 -8.617 1.00 89.31 91 ASN A CA 1
ATOM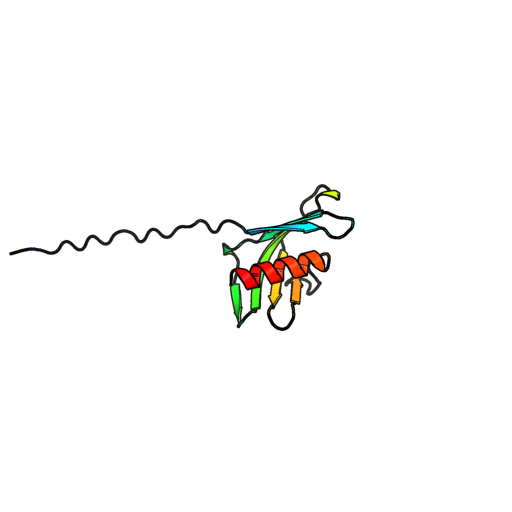 655 C C . ASN A 1 91 ? -1.442 -4.063 -7.365 1.00 89.31 91 ASN A C 1
ATOM 657 O O . ASN A 1 91 ? -1.556 -4.716 -6.335 1.00 89.31 91 ASN A O 1
ATOM 661 N N . VAL A 1 92 ? -0.683 -2.963 -7.429 1.00 91.25 92 VAL A N 1
ATOM 662 C CA . VAL A 1 92 ? 0.046 -2.419 -6.272 1.00 91.25 92 VAL A CA 1
ATOM 663 C C . VAL A 1 92 ? -0.939 -1.882 -5.240 1.00 91.25 92 VAL A C 1
ATOM 665 O O . VAL A 1 92 ? -0.881 -2.262 -4.074 1.00 91.25 92 VAL A O 1
ATOM 668 N N . ALA A 1 93 ? -1.886 -1.059 -5.689 1.00 92.56 93 ALA A N 1
ATOM 669 C CA . ALA A 1 93 ? -2.961 -0.528 -4.858 1.00 92.56 93 ALA A CA 1
ATOM 670 C C . ALA A 1 93 ? -3.783 -1.646 -4.182 1.00 92.56 93 ALA A C 1
ATOM 672 O O . ALA A 1 93 ? -4.076 -1.573 -2.988 1.00 92.56 93 ALA A O 1
ATOM 673 N N . LEU A 1 94 ? -4.109 -2.707 -4.929 1.00 92.19 94 LEU A N 1
ATOM 674 C CA . LEU A 1 94 ? -4.810 -3.879 -4.403 1.00 92.19 94 LEU A CA 1
ATOM 675 C C . LEU A 1 94 ? -3.969 -4.639 -3.370 1.00 92.19 94 LEU A C 1
ATOM 677 O O . LEU A 1 94 ? -4.493 -5.054 -2.339 1.00 92.19 94 LEU A O 1
ATOM 681 N N . ALA A 1 95 ? -2.674 -4.824 -3.625 1.00 92.69 95 ALA A N 1
ATOM 682 C CA . ALA A 1 95 ? -1.804 -5.554 -2.715 1.00 92.69 95 ALA A CA 1
ATOM 683 C C . ALA A 1 95 ? -1.635 -4.822 -1.374 1.00 92.69 95 ALA A C 1
ATOM 685 O O . ALA A 1 95 ? -1.696 -5.463 -0.327 1.00 92.69 95 ALA A O 1
ATOM 686 N N . ILE A 1 96 ? -1.531 -3.487 -1.396 1.00 93.69 96 ILE A N 1
ATOM 687 C CA . ILE A 1 96 ? -1.535 -2.658 -0.181 1.00 93.69 96 ILE A CA 1
ATOM 688 C C . ILE A 1 96 ? -2.851 -2.849 0.583 1.00 93.69 96 ILE A C 1
ATOM 690 O O . ILE A 1 96 ? -2.827 -3.131 1.776 1.00 93.69 96 ILE A O 1
ATOM 694 N N . ALA A 1 97 ? -4.003 -2.763 -0.088 1.00 94.31 97 ALA A N 1
ATOM 695 C CA . ALA A 1 97 ? -5.299 -2.950 0.568 1.00 94.31 97 ALA A CA 1
ATOM 696 C C . ALA A 1 97 ? -5.467 -4.356 1.178 1.00 94.31 97 ALA A C 1
ATOM 698 O O . ALA A 1 97 ? -5.985 -4.488 2.286 1.00 94.31 97 ALA A O 1
ATOM 699 N N . ASN A 1 98 ? -4.992 -5.398 0.489 1.00 93.56 98 ASN A N 1
ATOM 700 C CA . ASN A 1 98 ? -5.000 -6.769 1.004 1.00 93.56 98 ASN A CA 1
ATOM 701 C C . ASN A 1 98 ? -4.092 -6.926 2.226 1.00 93.56 98 ASN A C 1
ATOM 703 O O . ASN A 1 98 ? -4.482 -7.586 3.185 1.00 93.56 98 ASN A O 1
ATOM 707 N N . TYR A 1 99 ? -2.909 -6.308 2.204 1.00 93.50 99 TYR A N 1
ATOM 708 C CA . TYR A 1 99 ? -2.017 -6.290 3.357 1.00 93.50 99 TYR A CA 1
ATOM 709 C C . TYR A 1 99 ? -2.675 -5.608 4.555 1.00 93.50 99 TYR A C 1
ATOM 711 O O . TYR A 1 99 ? -2.705 -6.188 5.637 1.00 93.50 99 TYR A O 1
ATOM 719 N N . MET A 1 100 ? -3.269 -4.427 4.358 1.00 94.00 100 MET A N 1
ATOM 720 C CA . MET A 1 100 ? -3.971 -3.727 5.436 1.00 94.00 100 MET A CA 1
ATOM 721 C C . MET A 1 100 ? -5.103 -4.591 6.000 1.00 94.00 100 MET A C 1
ATOM 723 O O . MET A 1 100 ? -5.168 -4.781 7.204 1.00 94.00 100 MET A O 1
ATOM 727 N N . SER A 1 101 ? -5.912 -5.215 5.137 1.00 92.50 101 SER A N 1
ATOM 728 C CA . SER A 1 101 ? -7.009 -6.093 5.563 1.00 92.50 101 SER A CA 1
ATOM 729 C C . SER A 1 101 ? -6.576 -7.359 6.305 1.00 92.50 101 SER A C 1
ATOM 731 O O . SER A 1 101 ? -7.407 -7.960 6.986 1.00 92.50 101 SER A O 1
ATOM 733 N N . ALA A 1 102 ? -5.344 -7.825 6.110 1.00 90.62 102 ALA A N 1
ATOM 734 C CA . ALA A 1 102 ? -4.829 -9.016 6.778 1.00 90.62 102 ALA A CA 1
ATOM 735 C C . ALA A 1 102 ? -4.243 -8.700 8.162 1.00 90.62 102 ALA A C 1
ATOM 737 O O . ALA A 1 102 ? -4.211 -9.585 9.016 1.00 90.62 102 ALA A O 1
ATOM 738 N N . ASN A 1 103 ? -3.789 -7.461 8.371 1.00 90.06 103 ASN A N 1
ATOM 739 C CA . ASN A 1 103 ? -3.030 -7.062 9.555 1.00 90.06 103 ASN A CA 1
ATOM 740 C C . ASN A 1 103 ? -3.785 -6.085 10.480 1.00 90.06 103 ASN A C 1
ATOM 742 O O . ASN A 1 103 ? -3.414 -5.978 11.649 1.00 90.06 103 ASN A O 1
ATOM 746 N N . TYR A 1 104 ? -4.842 -5.414 9.996 1.00 87.44 104 TYR A N 1
ATOM 747 C CA . TYR A 1 104 ? -5.595 -4.367 10.706 1.00 87.44 104 TYR A CA 1
ATOM 748 C C . TYR A 1 104 ? -7.115 -4.480 10.495 1.00 87.44 104 TYR A C 1
ATOM 750 O O . TYR A 1 104 ? -7.858 -4.162 11.454 1.00 87.44 104 TYR A O 1
#

pLDDT: mean 82.44, std 17.98, range [38.22, 97.19]

Nearest PDB structures (foldseek):
  2cc3-assembly1_B  TM=6.504E-01  e=9.028E+00  Agrobacterium tumefaciens

Radius of gyration: 18.52 Å; Cα contacts (8 Å, |Δi|>4): 188; chains: 1; bounding box: 33×27×75 Å

Secondary structure (DSSP, 8-state):
-------------------EEEEEE-SS-EEEEEEEEEEEEEEETTEEEEEEEEEETTTTEEPPPEEEEEE-SSS-EEEETTT--B-SSHHHHHHHHHHHHHH-

Solvent-accessible surface area (backbone atoms only — not comparable to full-atom values): 6162 Å² total; per-residue (Å²): 137,87,80,84,79,80,76,81,69,79,79,79,87,68,75,79,68,72,55,47,75,45,80,37,78,60,90,89,44,44,34,41,36,41,33,40,60,84,51,57,41,78,78,51,90,54,26,32,36,30,37,34,34,41,30,39,63,82,76,72,49,70,50,75,74,43,44,33,39,33,30,40,78,102,54,74,44,37,21,28,63,90,76,70,42,66,40,74,58,71,59,52,26,49,49,52,29,52,50,46,65,75,77,109

Sequence (104 aa):
MGVASAVLSPIAYSPVAEAGIISVDCGGAQWEVTIDDESVLMIGKNHAHVSIKRYCLDMGHPLAPQVADVMWGAGYVCNDLNTGKPIGPANVALAIANYMSANY